Protein AF-A0AAC9CYQ9-F1 (afdb_monomer)

Radius of gyration: 17.97 Å; Cα contacts (8 Å, |Δi|>4): 65; chains: 1; bounding box: 36×23×48 Å

Sequence (82 aa):
MALIRNLYENHKDETWGDAGFYDALSLGNKWVAKRYLAIDQGPEVVMIENYRTGLLWKLFMNAPEVKQGLTKLGFKSGKYGI

Foldseek 3Di:
DVVLCCCVVPVCVQAADDLGGAPDDDVVVSDTRRDDDCVRSVCVVVVVVCVVPNVVVVVQLPPPVNVVVCVVVVHDDPVSGD

Nearest PDB structures (foldseek):
  5gzk-assembly2_B  TM=9.800E-01  e=1.766E-04  Chitinophaga pinensis DSM 2588

Mean predicted aligned error: 2.82 Å

InterPro domains:
  IPR019282 Glycoamylase-like, conserved domain [PF10091] (1-63)

Structure (mmCIF, N/CA/C/O backbone):
data_AF-A0AAC9CYQ9-F1
#
_entry.id   AF-A0AAC9CYQ9-F1
#
loop_
_atom_site.group_PDB
_atom_site.id
_atom_site.type_symbol
_atom_site.label_atom_id
_atom_site.label_alt_id
_atom_site.label_comp_id
_atom_site.label_asym_id
_atom_site.label_entity_id
_atom_site.label_seq_id
_atom_site.pdbx_PDB_ins_code
_atom_site.Cartn_x
_atom_site.Cartn_y
_atom_site.Cartn_z
_atom_site.occupancy
_atom_site.B_iso_or_equiv
_atom_site.auth_seq_id
_atom_site.auth_comp_id
_atom_site.auth_asym_id
_atom_site.auth_atom_id
_atom_site.pdbx_PDB_model_num
ATOM 1 N N . MET A 1 1 ? -1.779 9.981 -6.564 1.00 88.94 1 MET A N 1
ATOM 2 C CA . MET A 1 1 ? -1.949 9.12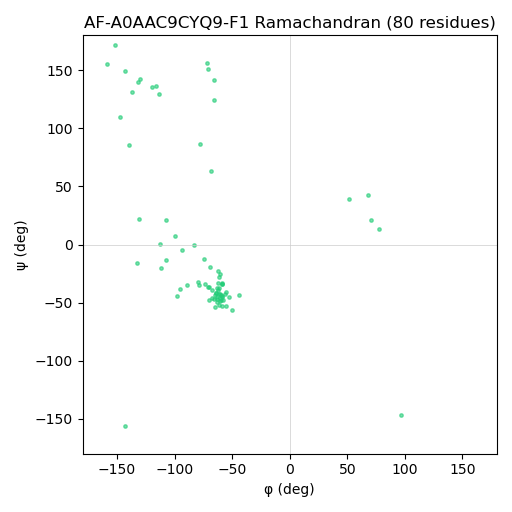1 -7.759 1.00 88.94 1 MET A CA 1
ATOM 3 C C . MET A 1 1 ? -0.967 9.407 -8.897 1.00 88.94 1 MET A C 1
ATOM 5 O O . MET A 1 1 ? -0.755 8.499 -9.685 1.00 88.94 1 MET A O 1
ATOM 9 N N . ALA A 1 2 ? -0.353 10.598 -9.003 1.00 96.81 2 ALA A N 1
ATOM 10 C CA . ALA A 1 2 ? 0.542 10.942 -10.123 1.00 96.81 2 ALA A CA 1
ATOM 11 C C . ALA A 1 2 ? 1.677 9.924 -10.368 1.00 96.81 2 ALA A C 1
ATOM 13 O O . ALA A 1 2 ? 1.873 9.505 -11.501 1.00 96.81 2 ALA A O 1
ATOM 14 N N . LEU A 1 3 ? 2.357 9.468 -9.308 1.00 95.19 3 LEU A N 1
ATOM 15 C CA . LEU A 1 3 ? 3.424 8.467 -9.419 1.00 95.19 3 LEU A CA 1
ATOM 16 C C . LEU A 1 3 ? 2.921 7.134 -9.996 1.00 95.19 3 LEU A C 1
ATOM 18 O O . LEU A 1 3 ? 3.470 6.660 -10.981 1.00 95.19 3 LEU A O 1
ATOM 22 N N . ILE A 1 4 ? 1.851 6.570 -9.423 1.00 96.06 4 ILE A N 1
ATOM 23 C CA . ILE A 1 4 ? 1.255 5.299 -9.874 1.00 96.06 4 ILE A CA 1
ATOM 24 C C . ILE A 1 4 ? 0.866 5.373 -11.355 1.00 96.06 4 ILE A C 1
ATOM 26 O O . ILE A 1 4 ? 1.151 4.445 -12.106 1.00 96.06 4 ILE A O 1
ATOM 30 N N . ARG A 1 5 ? 0.267 6.493 -11.790 1.00 97.50 5 ARG A N 1
ATOM 31 C CA . ARG A 1 5 ? -0.052 6.709 -13.209 1.00 97.50 5 ARG A CA 1
ATOM 32 C C . ARG A 1 5 ? 1.200 6.752 -14.066 1.00 97.50 5 ARG A C 1
ATOM 34 O O . ARG A 1 5 ? 1.264 6.021 -15.036 1.00 97.50 5 ARG A O 1
ATOM 41 N N . ASN A 1 6 ? 2.207 7.539 -13.692 1.00 97.44 6 ASN A N 1
ATOM 42 C CA . ASN A 1 6 ? 3.440 7.629 -14.471 1.00 97.44 6 ASN A CA 1
ATOM 43 C C . ASN A 1 6 ? 4.132 6.266 -14.624 1.00 97.44 6 ASN A C 1
ATOM 45 O O . ASN A 1 6 ? 4.541 5.907 -15.721 1.00 97.44 6 ASN A O 1
ATOM 49 N N . LEU A 1 7 ? 4.239 5.494 -13.539 1.00 97.06 7 LEU A N 1
ATOM 50 C CA . LEU A 1 7 ? 4.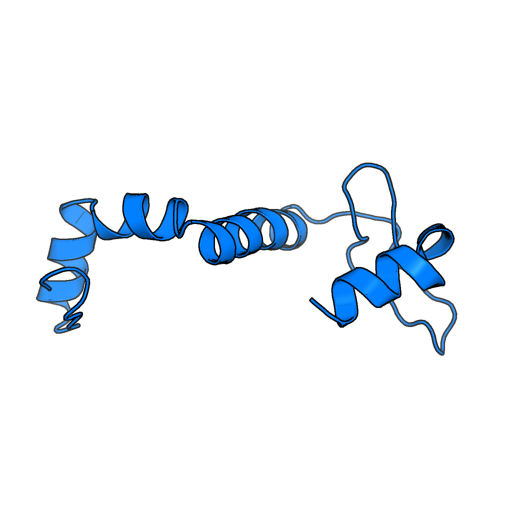861 4.172 -13.589 1.00 97.06 7 LEU A CA 1
ATOM 51 C C . LEU A 1 7 ? 4.063 3.205 -14.477 1.00 97.06 7 LEU A C 1
ATOM 53 O O . LEU A 1 7 ? 4.652 2.489 -15.277 1.00 97.06 7 LEU A O 1
ATOM 57 N N . TYR A 1 8 ? 2.730 3.224 -14.391 1.00 97.31 8 TYR A N 1
ATOM 58 C CA . TYR A 1 8 ? 1.876 2.327 -15.172 1.00 97.31 8 TYR A CA 1
ATOM 59 C C . TYR A 1 8 ? 1.676 2.749 -16.633 1.00 97.31 8 TYR A C 1
ATOM 61 O O . TYR A 1 8 ? 1.511 1.900 -17.498 1.00 97.31 8 TYR A O 1
ATOM 69 N N . GLU A 1 9 ? 1.618 4.045 -16.921 1.00 97.88 9 GLU A N 1
ATOM 70 C CA . GLU A 1 9 ? 1.317 4.562 -18.259 1.00 97.88 9 GLU A CA 1
ATOM 71 C C . GLU A 1 9 ? 2.604 4.732 -19.082 1.00 97.88 9 GLU A C 1
ATOM 73 O O . GLU A 1 9 ? 2.587 4.457 -20.278 1.00 97.88 9 GLU A O 1
ATOM 78 N N . ASN A 1 10 ? 3.727 5.104 -18.448 1.00 97.25 10 ASN A N 1
ATOM 79 C CA . ASN A 1 10 ? 4.976 5.433 -19.151 1.00 97.25 10 ASN A CA 1
ATOM 80 C C . ASN A 1 10 ? 6.124 4.429 -18.926 1.00 97.25 10 ASN A C 1
ATOM 82 O O . ASN A 1 10 ? 7.047 4.403 -19.732 1.00 97.25 10 ASN A O 1
ATOM 86 N N . HIS A 1 11 ? 6.091 3.612 -17.864 1.00 96.94 11 HIS A N 1
ATOM 87 C CA . HIS A 1 11 ? 7.194 2.702 -17.484 1.00 96.94 11 HIS A CA 1
ATOM 88 C C . HIS A 1 11 ? 6.734 1.265 -17.200 1.00 96.94 11 HIS A C 1
ATOM 90 O O . HIS A 1 11 ? 7.381 0.516 -16.458 1.00 96.94 11 HIS A O 1
ATOM 96 N N . LYS A 1 12 ? 5.575 0.868 -17.736 1.00 96.94 12 LYS A N 1
ATOM 97 C CA . LYS A 1 12 ? 4.921 -0.396 -17.374 1.00 96.94 12 LYS A CA 1
ATOM 98 C C . LYS A 1 12 ? 5.801 -1.609 -17.630 1.00 96.94 12 LYS A C 1
ATOM 100 O O . LYS A 1 12 ? 5.945 -2.449 -16.749 1.00 96.94 12 LYS A O 1
ATOM 105 N N . ASP A 1 13 ? 6.406 -1.665 -18.811 1.00 96.38 13 ASP A N 1
ATOM 106 C CA . ASP A 1 13 ? 7.183 -2.819 -19.275 1.00 96.38 13 ASP A CA 1
ATOM 107 C C . ASP A 1 13 ? 8.407 -3.097 -18.386 1.00 96.38 13 ASP A C 1
ATOM 109 O O . ASP A 1 13 ? 8.916 -4.217 -18.323 1.00 96.38 13 ASP A O 1
ATOM 113 N N . GLU A 1 14 ? 8.877 -2.073 -17.672 1.00 96.00 14 GLU A N 1
ATOM 114 C CA . GLU A 1 14 ? 10.029 -2.145 -16.779 1.00 96.00 14 GLU A CA 1
ATOM 115 C C . GLU A 1 14 ? 9.607 -2.391 -15.327 1.00 96.00 14 GLU A C 1
ATOM 117 O O . GLU A 1 14 ? 10.295 -3.111 -14.603 1.00 96.00 14 GLU A O 1
ATOM 122 N N . THR A 1 15 ? 8.500 -1.779 -14.895 1.00 96.94 15 THR A N 1
ATOM 123 C CA . THR A 1 15 ? 8.147 -1.620 -13.474 1.00 96.94 15 THR A CA 1
ATOM 124 C C . THR A 1 15 ? 6.994 -2.502 -13.003 1.00 96.94 15 THR A C 1
ATOM 126 O O . THR A 1 15 ? 6.812 -2.632 -11.793 1.00 96.94 15 THR A O 1
ATOM 129 N N . TRP A 1 16 ? 6.239 -3.120 -13.916 1.00 97.69 16 TRP A N 1
ATOM 130 C CA . TRP A 1 16 ? 5.038 -3.900 -13.616 1.00 97.69 16 TRP A CA 1
ATOM 131 C C . TRP A 1 16 ? 5.197 -5.377 -13.994 1.00 97.69 16 TRP A C 1
ATOM 133 O O . TRP A 1 16 ? 5.640 -5.703 -15.093 1.00 97.69 16 TRP A O 1
ATOM 143 N N . GLY A 1 17 ? 4.753 -6.273 -13.113 1.00 97.00 17 GLY A N 1
ATOM 144 C CA . GLY A 1 17 ? 4.668 -7.710 -13.384 1.00 97.00 17 GLY A CA 1
ATOM 145 C C . GLY A 1 17 ? 3.430 -8.351 -12.752 1.00 97.00 17 GLY A C 1
ATOM 146 O O . GLY A 1 17 ? 2.435 -7.674 -12.488 1.00 97.00 17 GLY A O 1
ATOM 147 N N . ASP A 1 18 ? 3.494 -9.658 -12.499 1.00 97.25 18 ASP A N 1
ATOM 148 C CA . ASP A 1 18 ? 2.338 -10.471 -12.092 1.00 97.25 18 ASP A CA 1
ATOM 149 C C . ASP A 1 18 ? 1.656 -9.998 -10.798 1.00 97.25 18 ASP A C 1
ATOM 151 O O . ASP A 1 18 ? 0.437 -10.099 -10.673 1.00 97.25 18 ASP A O 1
ATOM 155 N N . ALA A 1 19 ? 2.421 -9.457 -9.843 1.00 97.44 19 ALA A N 1
ATOM 156 C CA . ALA A 1 19 ? 1.914 -8.999 -8.544 1.00 97.44 19 ALA A CA 1
ATOM 157 C C . ALA A 1 19 ? 1.869 -7.465 -8.400 1.00 97.44 19 ALA A C 1
ATOM 159 O O . ALA A 1 19 ? 1.836 -6.945 -7.283 1.00 97.44 19 ALA A O 1
ATOM 160 N N . GLY A 1 20 ? 1.860 -6.738 -9.522 1.00 97.75 20 GLY A N 1
ATOM 161 C CA . GLY A 1 20 ? 1.853 -5.276 -9.547 1.00 97.75 20 GLY A CA 1
ATOM 162 C C . GLY A 1 20 ? 3.244 -4.677 -9.730 1.00 97.75 20 GLY A C 1
ATOM 163 O O . GLY A 1 20 ? 4.078 -5.247 -10.444 1.00 97.75 20 GLY A O 1
ATOM 164 N N . PHE A 1 21 ? 3.482 -3.515 -9.116 1.00 98.19 21 PHE A N 1
ATOM 165 C CA . PHE A 1 21 ? 4.789 -2.864 -9.164 1.00 98.19 21 PHE A CA 1
ATOM 166 C C . PHE A 1 21 ? 5.842 -3.698 -8.434 1.00 98.19 21 PHE A C 1
ATOM 168 O O . PHE A 1 21 ? 5.557 -4.324 -7.417 1.00 98.19 21 PHE A O 1
ATOM 175 N N . TYR A 1 22 ? 7.049 -3.730 -8.989 1.00 98.31 22 TYR A N 1
ATOM 176 C CA . TYR A 1 22 ? 8.198 -4.401 -8.390 1.00 98.31 22 TYR A CA 1
ATOM 177 C C . TYR A 1 22 ? 8.753 -3.656 -7.162 1.00 98.31 22 TYR A C 1
ATOM 179 O O . TYR A 1 22 ? 8.647 -2.436 -7.068 1.00 98.31 22 TYR A O 1
ATOM 187 N N . ASP A 1 23 ? 9.433 -4.410 -6.292 1.00 98.12 23 ASP A N 1
ATOM 188 C CA . ASP A 1 23 ? 10.000 -4.025 -4.983 1.00 98.12 23 ASP A CA 1
ATOM 189 C C . ASP A 1 23 ? 10.734 -2.670 -4.954 1.00 98.12 23 ASP A C 1
ATOM 191 O O . ASP A 1 23 ? 10.586 -1.870 -4.033 1.00 98.12 23 ASP A O 1
ATOM 195 N N . ALA A 1 24 ? 1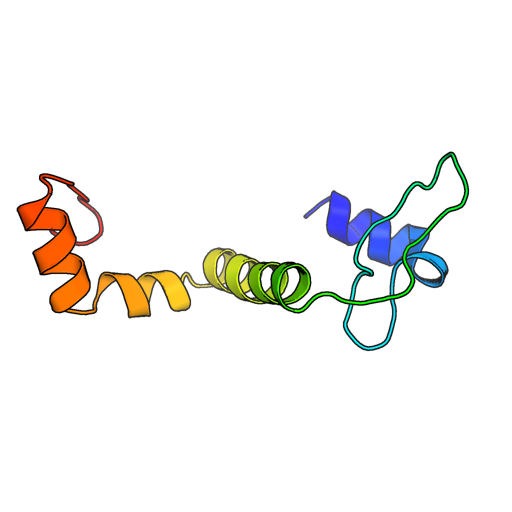1.548 -2.392 -5.975 1.00 97.88 24 ALA A N 1
ATOM 196 C CA . ALA A 1 24 ? 12.306 -1.150 -6.071 1.00 97.88 24 ALA A CA 1
ATOM 197 C C . ALA A 1 24 ? 12.731 -0.848 -7.512 1.00 97.88 24 ALA A C 1
ATOM 199 O O . ALA A 1 24 ? 12.912 -1.751 -8.335 1.00 97.88 24 ALA A O 1
ATOM 200 N N . LEU A 1 25 ? 12.964 0.434 -7.803 1.00 96.56 25 LEU A N 1
ATOM 201 C CA . LEU A 1 25 ? 13.411 0.908 -9.113 1.00 96.56 25 LEU A CA 1
ATOM 202 C C . LEU A 1 25 ? 14.408 2.066 -9.001 1.00 96.56 25 LEU A C 1
ATOM 204 O O . LEU A 1 25 ? 14.345 2.895 -8.097 1.00 96.56 25 LEU A O 1
ATOM 208 N N . SER A 1 26 ? 15.316 2.140 -9.969 1.00 97.12 26 SER A N 1
ATOM 209 C CA . SER A 1 26 ? 16.231 3.253 -10.203 1.00 97.12 26 SER A CA 1
ATOM 210 C C . SER A 1 26 ? 16.334 3.493 -11.711 1.00 97.12 26 SER A C 1
ATOM 212 O O . SER A 1 26 ? 17.211 2.955 -12.388 1.00 97.12 26 SER A O 1
ATOM 214 N N . LEU A 1 27 ? 15.404 4.290 -12.252 1.00 92.00 27 LEU A N 1
ATOM 215 C CA . LEU A 1 27 ? 15.269 4.503 -13.703 1.00 92.00 27 LEU A CA 1
ATOM 216 C C . LEU A 1 27 ? 16.516 5.146 -14.323 1.00 92.00 27 LEU A C 1
ATOM 218 O O . LEU A 1 27 ? 16.962 4.719 -15.385 1.00 92.00 27 LEU A O 1
ATOM 222 N N . GLY A 1 28 ? 17.136 6.108 -13.630 1.00 94.62 28 GLY A N 1
ATOM 223 C CA . GLY A 1 28 ? 18.381 6.738 -14.088 1.00 94.62 28 GLY A CA 1
ATOM 224 C C . GLY A 1 28 ? 19.549 5.755 -14.224 1.00 94.62 28 GLY A C 1
ATOM 225 O O . GLY A 1 28 ? 20.401 5.931 -15.090 1.00 94.62 28 GLY A O 1
ATOM 226 N N . ASN A 1 29 ? 19.544 4.681 -13.428 1.00 97.12 29 ASN A N 1
ATOM 227 C CA . ASN A 1 29 ? 20.540 3.610 -13.478 1.00 97.12 29 ASN A CA 1
ATOM 228 C C . ASN A 1 29 ? 20.055 2.372 -14.253 1.00 97.12 29 ASN A C 1
ATOM 230 O O . ASN A 1 29 ? 20.735 1.348 -14.240 1.00 97.12 29 ASN A O 1
ATOM 234 N N . LYS A 1 30 ? 18.888 2.438 -14.914 1.00 95.38 30 LYS A N 1
ATOM 235 C CA . LYS A 1 30 ? 18.263 1.319 -15.646 1.00 95.38 30 LYS A CA 1
ATOM 236 C C . LYS A 1 30 ? 18.145 0.035 -14.813 1.00 95.38 30 LYS A C 1
ATOM 238 O O . LYS A 1 30 ? 18.360 -1.065 -15.319 1.00 95.38 30 LYS A O 1
ATOM 243 N N . TRP A 1 31 ? 17.814 0.172 -13.530 1.00 97.62 31 TRP A N 1
ATOM 244 C CA . TRP A 1 31 ? 17.711 -0.955 -12.606 1.00 97.62 31 TRP A CA 1
ATOM 245 C C . TRP A 1 31 ? 16.305 -1.076 -12.021 1.00 97.62 31 TRP A C 1
ATOM 247 O O . TRP A 1 31 ? 15.720 -0.086 -11.583 1.00 97.62 31 TR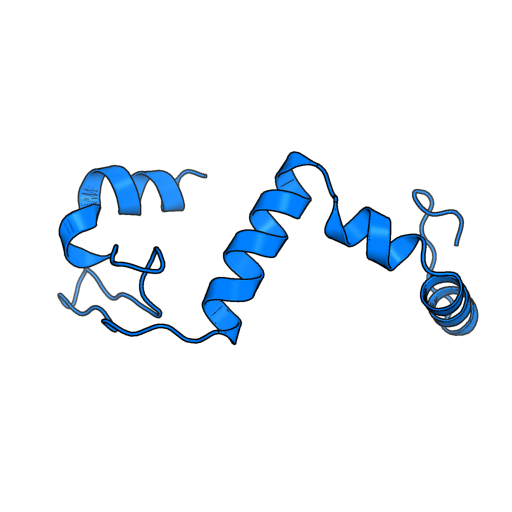P A O 1
ATOM 257 N N . VAL A 1 32 ? 15.786 -2.303 -11.986 1.00 97.56 32 VAL A N 1
ATOM 258 C CA . VAL A 1 32 ? 14.528 -2.667 -11.325 1.00 97.56 32 VAL A CA 1
ATOM 259 C C . VAL A 1 32 ? 14.742 -3.981 -10.584 1.00 97.56 32 VAL A C 1
ATOM 261 O O . VAL A 1 32 ? 15.246 -4.952 -11.156 1.00 97.56 32 VAL A O 1
ATOM 264 N N . ALA A 1 33 ? 14.339 -4.037 -9.319 1.00 97.88 33 ALA A N 1
ATOM 265 C CA . ALA A 1 33 ? 14.332 -5.265 -8.541 1.00 97.88 33 ALA A CA 1
ATOM 266 C C . ALA A 1 33 ? 13.118 -6.115 -8.929 1.00 97.88 33 ALA A C 1
ATOM 268 O O . ALA A 1 33 ? 12.089 -6.025 -8.274 1.00 97.88 33 ALA A O 1
ATOM 269 N N . LYS A 1 34 ? 13.231 -6.949 -9.976 1.00 96.88 34 LYS A N 1
ATOM 270 C CA . LYS A 1 34 ? 12.156 -7.840 -10.469 1.00 96.88 34 LYS A CA 1
ATOM 271 C C . LYS A 1 34 ? 11.810 -8.975 -9.493 1.00 96.88 34 LYS A C 1
ATOM 273 O O . LYS A 1 34 ? 12.020 -10.153 -9.770 1.00 96.88 34 LYS A O 1
ATOM 278 N N . ARG A 1 35 ? 11.323 -8.601 -8.319 1.00 97.38 35 ARG A N 1
ATOM 279 C CA . ARG A 1 35 ? 10.881 -9.442 -7.214 1.00 97.38 35 ARG A CA 1
ATOM 280 C C . ARG A 1 35 ? 9.807 -8.688 -6.439 1.00 97.38 35 ARG A C 1
ATOM 282 O O . ARG A 1 35 ? 9.585 -7.500 -6.665 1.00 97.38 35 ARG A O 1
ATOM 289 N N . TYR A 1 36 ? 9.194 -9.394 -5.503 1.00 98.50 36 TYR A N 1
ATOM 290 C CA . TYR A 1 36 ? 8.166 -8.852 -4.633 1.00 98.50 36 TYR A CA 1
ATOM 291 C C . TYR A 1 36 ? 8.481 -9.218 -3.193 1.00 98.50 36 TYR A C 1
ATOM 293 O O . TYR A 1 36 ? 8.879 -10.351 -2.910 1.00 98.50 36 TYR A O 1
ATOM 301 N N . LEU A 1 37 ? 8.256 -8.275 -2.289 1.00 98.31 37 LEU A N 1
ATOM 302 C CA . LEU A 1 37 ? 8.260 -8.514 -0.857 1.00 98.31 37 LEU A CA 1
ATOM 303 C C . LEU A 1 37 ? 6.841 -8.308 -0.335 1.00 98.31 37 LEU A C 1
ATOM 305 O O . LEU A 1 37 ? 6.199 -7.297 -0.603 1.00 98.31 37 LEU A O 1
ATOM 309 N N . ALA A 1 38 ? 6.330 -9.279 0.422 1.00 98.38 38 ALA A N 1
ATOM 310 C CA . ALA A 1 38 ? 4.962 -9.213 0.939 1.00 98.38 38 ALA A CA 1
ATOM 311 C C . ALA A 1 38 ? 4.729 -7.970 1.819 1.00 98.38 38 ALA A C 1
ATOM 313 O O . ALA A 1 38 ? 3.638 -7.404 1.812 1.00 98.38 38 ALA A O 1
ATOM 314 N N . ILE A 1 39 ? 5.766 -7.542 2.545 1.00 98.38 39 ILE A N 1
ATOM 315 C CA . ILE A 1 39 ? 5.738 -6.342 3.387 1.00 98.38 39 ILE A CA 1
ATOM 316 C C .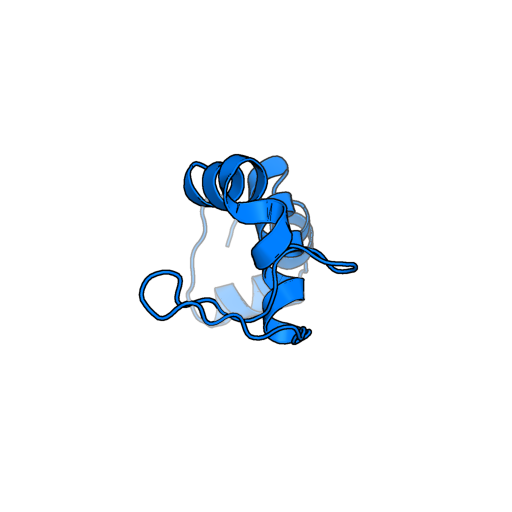 ILE A 1 39 ? 5.661 -5.039 2.583 1.00 98.38 39 ILE A C 1
ATOM 318 O O . ILE A 1 39 ? 5.223 -4.046 3.151 1.00 98.38 39 ILE A O 1
ATOM 322 N N . ASP A 1 40 ? 6.009 -5.057 1.294 1.00 98.19 40 ASP A N 1
ATOM 323 C CA . ASP A 1 40 ? 5.951 -3.890 0.411 1.00 98.19 40 ASP A CA 1
ATOM 324 C C . ASP A 1 40 ? 4.659 -3.898 -0.419 1.00 98.19 40 ASP A C 1
ATOM 326 O O . ASP A 1 40 ? 3.920 -2.915 -0.421 1.00 98.19 40 ASP A O 1
ATOM 330 N N . GLN A 1 41 ? 4.272 -5.049 -0.988 1.00 98.31 41 GLN A N 1
ATOM 331 C CA . GLN A 1 41 ? 3.012 -5.170 -1.739 1.00 98.31 41 GLN A CA 1
ATOM 332 C C . GLN A 1 41 ? 1.765 -5.033 -0.851 1.00 98.31 41 GLN A C 1
ATOM 334 O O . GLN A 1 41 ? 0.748 -4.466 -1.257 1.00 98.31 41 GLN A O 1
ATOM 339 N N . GLY A 1 42 ? 1.804 -5.595 0.361 1.00 98.25 42 GLY A N 1
ATOM 340 C CA . GLY A 1 42 ? 0.648 -5.633 1.260 1.00 98.25 42 GLY A CA 1
ATOM 341 C C . GLY A 1 42 ? 0.119 -4.233 1.596 1.00 98.25 42 GLY A C 1
ATOM 342 O O . GLY A 1 42 ? -1.072 -3.964 1.390 1.00 98.25 42 GLY A O 1
ATOM 343 N N . PRO A 1 43 ? 0.979 -3.315 2.073 1.00 98.50 43 PRO A N 1
ATOM 344 C CA . PRO A 1 43 ? 0.593 -1.938 2.341 1.00 98.50 43 PRO A CA 1
ATOM 345 C C . PRO A 1 43 ? 0.060 -1.186 1.125 1.00 98.50 43 PRO A C 1
ATOM 347 O O . PRO A 1 43 ? -0.850 -0.382 1.313 1.00 98.50 43 PRO A O 1
ATOM 350 N N . GLU A 1 44 ? 0.545 -1.434 -0.098 1.00 97.69 44 GLU A N 1
ATOM 351 C CA . GLU A 1 44 ? 0.005 -0.771 -1.296 1.00 97.69 44 GLU A CA 1
ATOM 352 C C . GLU A 1 44 ? -1.505 -0.997 -1.418 1.00 97.69 44 GLU A C 1
ATOM 354 O O . GLU A 1 44 ? -2.286 -0.043 -1.470 1.00 97.69 44 GLU A O 1
ATOM 359 N N . VAL A 1 45 ? -1.933 -2.261 -1.377 1.00 98.06 45 VAL A N 1
ATOM 360 C CA . VAL A 1 45 ? -3.349 -2.633 -1.497 1.00 98.06 45 VAL A CA 1
ATOM 361 C C . VAL A 1 45 ? -4.153 -2.112 -0.305 1.00 98.06 45 VAL A C 1
ATOM 363 O O . VAL A 1 45 ? -5.202 -1.485 -0.485 1.00 98.06 45 VAL A O 1
ATOM 366 N N . VAL A 1 46 ? -3.651 -2.320 0.917 1.00 98.69 46 VAL A N 1
ATOM 367 C CA . VAL A 1 46 ? -4.329 -1.892 2.154 1.00 98.69 46 VAL A CA 1
ATOM 368 C C . VAL A 1 46 ? -4.522 -0.377 2.187 1.00 98.69 46 VAL A C 1
ATOM 370 O O . VAL A 1 46 ? -5.595 0.106 2.557 1.00 98.69 46 VAL A O 1
ATOM 373 N N . MET A 1 47 ? -3.507 0.390 1.793 1.00 98.62 47 MET A N 1
ATOM 374 C CA . MET A 1 47 ? -3.546 1.847 1.872 1.00 98.62 47 MET A CA 1
ATOM 375 C C . MET A 1 47 ? -4.333 2.474 0.724 1.00 98.62 47 MET A C 1
ATOM 377 O O . MET A 1 47 ? -5.019 3.472 0.955 1.00 98.62 47 MET A O 1
ATOM 381 N N . ILE A 1 48 ? -4.336 1.871 -0.470 1.00 98.25 48 ILE A N 1
ATOM 382 C CA . ILE A 1 48 ? -5.260 2.265 -1.544 1.00 98.25 48 ILE A CA 1
ATOM 383 C C . ILE A 1 48 ? -6.710 2.073 -1.087 1.00 98.25 48 ILE A C 1
ATOM 385 O O . ILE A 1 48 ? -7.527 2.982 -1.249 1.00 98.25 48 ILE A O 1
ATOM 389 N N . GLU A 1 49 ? -7.045 0.939 -0.471 1.00 98.69 49 GLU A N 1
ATOM 390 C CA . GLU A 1 49 ? -8.416 0.700 -0.012 1.00 98.69 49 GLU A CA 1
ATOM 391 C C . GLU A 1 49 ? -8.798 1.596 1.177 1.00 98.69 49 GLU A C 1
ATOM 393 O O . GLU A 1 49 ? -9.906 2.139 1.229 1.00 98.69 49 GLU A O 1
ATOM 398 N N . ASN A 1 50 ? -7.863 1.862 2.092 1.00 98.69 50 ASN A N 1
ATOM 399 C CA . ASN A 1 50 ? -8.075 2.844 3.155 1.00 98.69 50 ASN A CA 1
ATOM 400 C C . ASN A 1 50 ? -8.313 4.259 2.614 1.00 98.69 50 ASN A C 1
ATOM 402 O O . ASN A 1 50 ? -9.153 4.978 3.154 1.00 98.69 50 ASN A O 1
ATOM 406 N N . TYR A 1 51 ? -7.632 4.654 1.537 1.00 98.25 51 TYR A N 1
ATOM 407 C CA . TYR A 1 51 ? -7.900 5.923 0.865 1.00 98.25 51 TYR A CA 1
ATOM 408 C C . TYR A 1 51 ? -9.300 5.956 0.231 1.00 98.25 51 TYR A C 1
ATOM 410 O O . TYR A 1 51 ? -10.009 6.952 0.366 1.00 98.25 51 TYR A O 1
ATOM 418 N N . ARG A 1 52 ? -9.720 4.871 -0.436 1.00 98.44 52 ARG A N 1
ATOM 419 C CA . ARG A 1 52 ? -11.011 4.800 -1.147 1.00 98.44 52 ARG A CA 1
ATOM 420 C C . ARG A 1 52 ? -12.211 4.773 -0.207 1.00 98.44 52 ARG A C 1
ATOM 422 O O . ARG A 1 52 ? -13.182 5.489 -0.434 1.00 98.44 52 ARG A O 1
ATOM 429 N N . THR A 1 53 ? -12.171 3.923 0.816 1.00 98.44 53 THR A N 1
ATOM 430 C CA . THR A 1 53 ? -13.341 3.646 1.669 1.00 98.44 53 THR A CA 1
ATOM 431 C C . THR A 1 53 ? -13.030 3.697 3.162 1.00 98.44 53 THR A C 1
ATOM 433 O O . THR A 1 53 ? -13.953 3.771 3.983 1.00 98.44 53 THR A O 1
ATOM 436 N N . GLY A 1 54 ? -11.750 3.650 3.537 1.00 98.31 54 GLY A N 1
ATOM 437 C CA . GLY A 1 54 ? -11.314 3.525 4.924 1.00 98.31 54 GLY A CA 1
ATOM 438 C C . GLY A 1 54 ? -11.594 2.153 5.531 1.00 98.31 54 GLY A C 1
ATOM 439 O O . GLY A 1 54 ? -11.702 2.081 6.750 1.00 98.31 54 GLY A O 1
ATOM 440 N N . LEU A 1 55 ? -11.788 1.098 4.728 1.00 98.69 55 LEU A N 1
ATOM 441 C CA . LEU A 1 55 ? -12.242 -0.219 5.193 1.00 98.69 55 LEU A CA 1
ATOM 442 C C . LEU A 1 55 ? -11.429 -0.757 6.378 1.00 98.69 55 LEU A C 1
ATOM 444 O O . LEU A 1 55 ? -12.000 -1.029 7.433 1.00 98.69 55 LEU A O 1
ATOM 448 N N . LEU A 1 56 ? -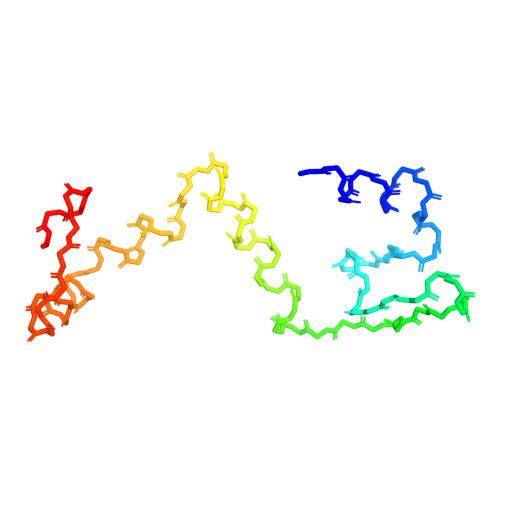10.108 -0.882 6.235 1.00 98.75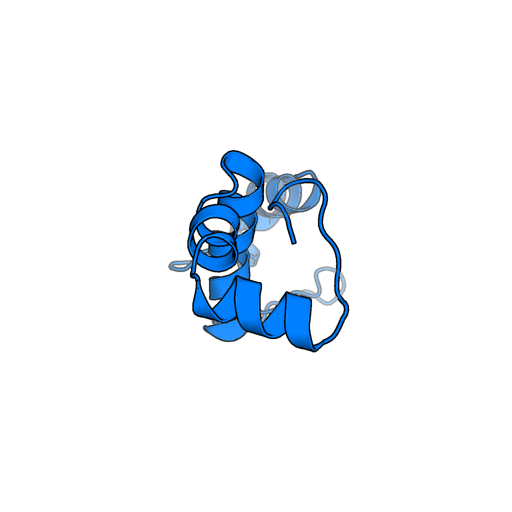 56 LEU A N 1
ATOM 449 C CA . LEU A 1 56 ? -9.272 -1.507 7.261 1.00 98.75 56 LEU A CA 1
ATOM 450 C C . LEU A 1 56 ? -9.158 -0.607 8.494 1.00 98.75 56 LEU A C 1
ATOM 452 O O . LEU A 1 56 ? -9.218 -1.102 9.615 1.00 98.75 56 LEU A O 1
ATOM 456 N N . TRP A 1 57 ? -9.093 0.716 8.312 1.00 98.44 57 TRP A N 1
ATOM 457 C CA . TRP A 1 57 ? -9.184 1.657 9.432 1.00 98.44 57 TRP A CA 1
ATOM 458 C C . TRP A 1 57 ? -10.503 1.533 10.191 1.00 98.44 57 TRP A C 1
ATOM 460 O O . TRP A 1 57 ? -10.489 1.538 11.417 1.00 98.44 57 TRP A O 1
ATOM 470 N N . LYS A 1 58 ? -11.640 1.406 9.497 1.00 98.06 58 LYS A N 1
ATOM 471 C CA . LYS A 1 58 ? -12.950 1.234 10.140 1.00 98.06 58 LYS A CA 1
ATOM 472 C C . LYS A 1 58 ? -13.020 -0.078 10.909 1.00 98.06 58 LYS A C 1
ATOM 474 O O . LYS A 1 58 ? -13.559 -0.077 12.008 1.00 98.06 58 LYS A O 1
ATOM 479 N N . LEU A 1 59 ? -12.499 -1.170 10.353 1.00 98.44 59 LEU A N 1
ATOM 480 C CA . LEU A 1 59 ? -12.472 -2.464 11.035 1.00 98.44 59 LEU A CA 1
ATOM 481 C C . LEU A 1 59 ? -11.581 -2.400 12.281 1.00 98.44 59 LEU A C 1
ATOM 483 O O . LEU A 1 59 ? -12.054 -2.664 13.382 1.00 98.44 59 LEU A O 1
ATOM 487 N N . PHE A 1 60 ? -10.329 -1.960 12.127 1.00 98.44 60 PHE A N 1
ATOM 488 C CA . PHE A 1 60 ? -9.360 -1.909 13.222 1.00 98.44 60 PHE A CA 1
ATOM 489 C C . PHE A 1 60 ? -9.786 -0.947 14.337 1.00 98.44 60 PHE A C 1
ATOM 491 O O . PHE A 1 60 ? -9.793 -1.312 15.507 1.00 98.44 60 PHE A O 1
ATOM 498 N N . MET A 1 61 ? -10.212 0.272 13.992 1.00 98.12 61 MET A N 1
ATOM 499 C CA . MET A 1 61 ? -10.583 1.282 14.988 1.00 98.12 61 MET A CA 1
ATOM 500 C C . MET A 1 61 ? -11.929 1.010 15.666 1.00 98.12 61 MET A C 1
ATOM 502 O O . MET A 1 61 ? -12.230 1.663 16.662 1.00 98.12 61 MET A O 1
ATOM 506 N N . ASN A 1 62 ? -12.745 0.079 15.159 1.00 96.00 62 ASN A N 1
ATOM 507 C CA . ASN A 1 62 ? -13.975 -0.356 15.827 1.00 96.00 62 ASN A CA 1
ATOM 508 C C . ASN A 1 62 ? -13.793 -1.592 16.716 1.00 96.00 62 ASN A C 1
ATOM 510 O O . ASN A 1 62 ? -14.733 -1.937 17.430 1.00 96.00 62 ASN A O 1
ATOM 514 N N . ALA A 1 63 ? -12.611 -2.212 16.734 1.00 98.19 63 ALA A N 1
ATOM 515 C CA . ALA A 1 63 ? -12.311 -3.286 17.671 1.00 98.19 63 ALA A CA 1
ATOM 516 C C . ALA A 1 63 ? -12.285 -2.741 19.121 1.00 98.19 63 ALA A C 1
ATOM 518 O O . ALA A 1 63 ? -11.550 -1.780 19.396 1.00 98.19 63 ALA A O 1
ATOM 519 N N . PRO A 1 64 ? -13.081 -3.299 20.058 1.00 97.31 64 PRO A N 1
ATOM 520 C CA . PRO A 1 64 ? -13.145 -2.817 21.439 1.00 97.31 64 PRO A CA 1
ATOM 521 C C . PRO A 1 64 ? -11.780 -2.779 22.133 1.00 97.31 64 PRO A C 1
ATOM 523 O O . PRO A 1 64 ? -11.462 -1.806 22.812 1.00 97.31 64 PRO A O 1
ATOM 526 N N . GLU A 1 65 ? -10.952 -3.798 21.918 1.00 98.38 65 GLU A N 1
ATOM 527 C CA . GLU A 1 65 ? -9.609 -3.930 22.478 1.00 98.38 65 GLU A CA 1
ATOM 528 C C . GLU A 1 65 ? -8.659 -2.825 21.995 1.00 98.38 65 GLU A C 1
ATOM 530 O O . GLU A 1 65 ? -7.877 -2.293 22.785 1.00 98.38 65 GLU A O 1
ATOM 535 N N . VAL A 1 66 ? -8.776 -2.404 20.731 1.00 98.38 66 VAL A N 1
ATOM 536 C CA . VAL A 1 66 ? -7.986 -1.296 20.172 1.00 98.38 66 VAL A CA 1
ATOM 537 C C . VAL A 1 66 ? -8.401 0.017 20.825 1.00 98.38 66 VAL A C 1
ATOM 539 O O . VAL A 1 66 ? -7.542 0.780 21.271 1.00 98.38 66 VAL A O 1
ATOM 542 N N . LYS A 1 67 ? -9.711 0.270 20.946 1.00 97.06 67 LYS A N 1
ATOM 543 C CA . LYS A 1 67 ? -10.219 1.476 21.616 1.00 97.06 67 LYS A CA 1
ATOM 544 C C . LYS A 1 67 ? -9.773 1.536 23.074 1.00 97.06 67 LYS A C 1
ATOM 546 O O . LYS A 1 67 ? -9.222 2.546 23.498 1.00 97.06 67 LYS A O 1
ATOM 551 N N . GLN A 1 68 ? -9.946 0.442 23.814 1.00 97.81 68 GLN A N 1
ATOM 552 C CA . GLN A 1 68 ? -9.527 0.345 25.213 1.00 97.81 68 GLN A CA 1
ATOM 553 C C . GLN A 1 68 ? -8.022 0.581 25.378 1.00 97.81 68 GLN A C 1
ATOM 555 O O . GLN A 1 68 ? -7.614 1.334 26.263 1.00 97.81 68 GLN A O 1
ATOM 560 N N . GLY A 1 69 ? -7.199 -0.023 24.514 1.00 98.38 69 GLY A N 1
ATOM 561 C CA . GLY A 1 69 ? -5.751 0.177 24.516 1.00 98.38 69 GLY A CA 1
ATOM 562 C C . GLY A 1 69 ? -5.368 1.640 24.295 1.00 98.38 69 GLY A C 1
ATOM 563 O O . GLY A 1 69 ? -4.592 2.195 25.071 1.00 98.38 69 GLY A O 1
ATOM 564 N N . LEU A 1 70 ? -5.961 2.291 23.291 1.00 98.44 70 LEU A N 1
ATOM 565 C CA . LEU A 1 70 ? -5.705 3.701 22.990 1.00 98.44 70 LEU A CA 1
ATOM 566 C C . LEU A 1 70 ? -6.138 4.630 24.132 1.00 98.44 70 LEU A C 1
ATOM 568 O O . LEU A 1 70 ? -5.350 5.487 24.535 1.00 98.44 70 LEU A O 1
ATOM 572 N N . THR A 1 71 ? -7.325 4.425 24.713 1.00 97.56 71 THR A N 1
ATOM 573 C CA . THR A 1 71 ? -7.794 5.199 25.876 1.00 97.56 71 THR A CA 1
ATOM 574 C C . THR A 1 71 ? -6.869 5.018 27.081 1.00 97.56 71 THR A C 1
ATOM 576 O O . THR A 1 71 ? -6.510 5.998 27.731 1.00 97.56 71 THR A O 1
ATOM 579 N N . LYS A 1 72 ? -6.415 3.787 27.362 1.00 98.44 72 LYS A N 1
ATOM 580 C CA . LYS A 1 72 ? -5.476 3.505 28.463 1.00 98.44 72 LYS A CA 1
ATOM 581 C C . LYS A 1 72 ? -4.126 4.203 28.274 1.00 98.44 72 LYS A C 1
ATOM 583 O O . LYS A 1 72 ? -3.502 4.597 29.254 1.00 98.44 72 LYS A O 1
ATOM 588 N N . LEU A 1 73 ? -3.692 4.365 27.026 1.00 98.56 73 LEU A N 1
ATOM 589 C CA . LEU A 1 73 ? -2.476 5.092 26.660 1.00 98.56 73 LEU A CA 1
ATOM 590 C C . LEU A 1 73 ? -2.682 6.617 26.561 1.00 98.56 73 LEU A C 1
ATOM 592 O O . LEU A 1 73 ? -1.729 7.336 26.274 1.00 98.56 73 LEU A O 1
ATOM 596 N N . GLY A 1 74 ? -3.897 7.127 26.792 1.00 98.06 74 GLY A N 1
ATOM 597 C CA . GLY A 1 74 ? -4.210 8.559 26.749 1.00 98.06 74 GLY A CA 1
ATOM 598 C C . GLY A 1 74 ? -4.353 9.152 25.342 1.00 98.06 74 GLY A C 1
ATOM 599 O O . GLY A 1 74 ? -4.381 10.377 25.202 1.00 98.06 74 GLY A O 1
ATOM 600 N N . PHE A 1 75 ? -4.450 8.319 24.299 1.00 98.31 75 PHE A N 1
ATOM 601 C CA . PHE A 1 75 ? -4.733 8.781 22.938 1.00 98.31 75 PHE A CA 1
ATOM 602 C C . PHE A 1 75 ? -6.181 9.254 22.810 1.00 98.31 75 PHE A C 1
ATOM 604 O O . PHE A 1 75 ? -7.066 8.744 23.488 1.00 98.31 75 PHE A O 1
ATOM 611 N N . LYS A 1 76 ? -6.412 10.208 21.898 1.00 96.12 76 LYS A N 1
ATOM 612 C CA . LYS A 1 76 ? -7.739 10.764 21.605 1.00 96.12 76 LYS A CA 1
ATOM 613 C C . LYS A 1 76 ? -8.019 10.772 20.107 1.00 96.12 76 LYS A C 1
ATOM 615 O O . LYS A 1 76 ? -7.136 11.075 19.305 1.00 96.12 76 LYS A O 1
ATOM 620 N N . SER A 1 77 ? -9.259 10.494 19.7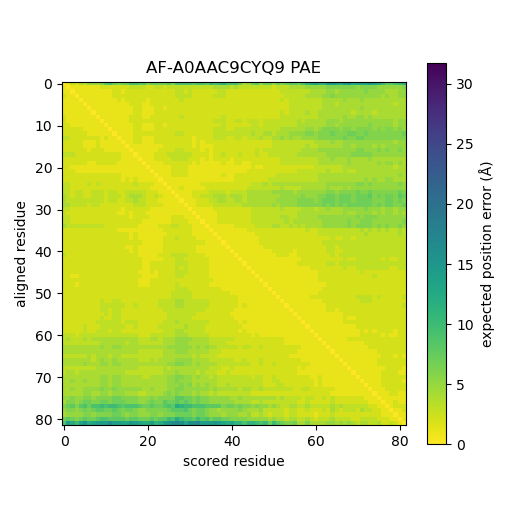20 1.00 95.50 77 SER A N 1
ATOM 621 C CA . SER A 1 77 ? -9.751 10.596 18.349 1.00 95.50 77 SER A CA 1
ATOM 622 C C . SER A 1 77 ? -11.225 10.991 18.316 1.00 95.50 77 SER A C 1
ATOM 624 O O . SER A 1 77 ? -12.112 10.173 18.564 1.00 95.50 77 SER A O 1
ATOM 626 N N . GLY A 1 78 ? -11.502 12.226 17.881 1.00 93.38 78 GLY A N 1
ATOM 627 C CA . GLY A 1 78 ? -12.877 12.709 17.703 1.00 93.38 78 GLY A CA 1
ATOM 628 C C . GLY A 1 78 ? -13.688 11.900 16.683 1.00 93.38 78 GLY A C 1
ATOM 629 O O . GLY A 1 78 ? -14.904 11.811 16.797 1.00 93.38 78 GLY A O 1
ATOM 630 N N . LYS A 1 79 ? -13.024 11.247 15.718 1.00 93.38 79 LYS A N 1
ATOM 631 C CA . LYS A 1 79 ? -13.680 10.399 14.711 1.00 93.38 79 LYS A CA 1
ATOM 632 C C . LYS A 1 79 ? -14.177 9.064 15.278 1.00 93.38 79 LYS A C 1
ATOM 634 O O . LYS A 1 79 ? -15.178 8.549 14.792 1.00 93.38 79 LYS A O 1
ATOM 639 N N . TYR A 1 80 ? -13.469 8.487 16.252 1.00 94.00 80 TYR A N 1
ATOM 640 C CA . TYR A 1 80 ? -13.744 7.131 16.755 1.00 94.00 80 TYR A CA 1
ATOM 641 C C . TYR A 1 80 ? -14.261 7.089 18.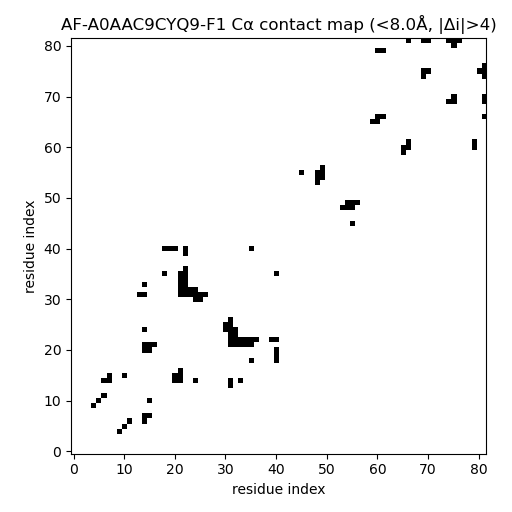198 1.00 94.00 80 TYR A C 1
ATOM 643 O O . TYR A 1 80 ? -14.566 6.000 18.693 1.00 94.00 80 TYR A O 1
ATOM 651 N N . GLY A 1 81 ? -14.408 8.256 18.833 1.00 89.75 81 GLY A N 1
ATOM 652 C CA . GLY A 1 81 ? -14.967 8.385 20.177 1.00 89.75 81 GLY A CA 1
ATOM 653 C C . GLY A 1 81 ? -14.066 7.782 21.250 1.00 89.75 81 GLY A C 1
ATOM 654 O O . GLY A 1 81 ? -14.561 7.075 22.123 1.00 89.75 81 GLY A O 1
ATOM 655 N N . ILE A 1 82 ? -12.758 8.024 21.138 1.00 91.00 82 ILE A N 1
ATOM 656 C CA . ILE A 1 82 ? -11.727 7.639 22.115 1.00 91.00 82 ILE A CA 1
ATOM 657 C C . ILE A 1 82 ? -10.973 8.865 22.608 1.00 91.00 82 ILE A C 1
ATOM 659 O O . ILE A 1 82 ? -10.874 9.843 21.827 1.00 91.00 82 ILE A O 1
#

Solvent-accessible surface area (backbone atoms only — not comparable to full-atom values): 4970 Å² total; per-residue (Å²): 110,70,66,65,47,47,43,58,76,75,37,30,92,75,44,48,57,98,86,42,69,41,70,43,76,38,74,96,75,75,43,60,46,91,48,81,45,68,84,60,54,49,52,53,58,54,50,53,43,32,72,74,73,28,55,62,58,54,54,53,61,63,34,65,67,53,42,52,51,38,46,76,72,70,48,74,35,89,91,71,78,66

Secondary structure (DSSP, 8-state):
-HHHHHHHHHSHHHHEETTEE-S-EEGGGTEE-----HHHHHHHHHHHHHHHT-HHHHHHHH-HHHHHHHHHTT---TTTT-

pLDDT: mean 97.15, std 1.94, range [88.94, 98.75]

Organism: NCBI:txid459526